Protein AF-A0A8S2G5B8-F1 (afdb_monomer)

pLDDT: mean 91.67, std 4.42, range [68.0, 95.88]

Secondary structure (DSSP, 8-state):
-HHHHHHHHHHHHHHHHHHHHHHHHHHHTT-S-----HHHHHHTHHHHHHHT-S----SSTT-

Solvent-accessible surface area (backbone atoms only — not comparable to full-atom values): 4034 Å² total; per-residue (Å²): 113,70,69,61,51,53,52,51,50,51,52,53,51,50,54,51,52,53,53,50,49,55,55,49,36,65,57,56,66,74,47,94,75,88,88,76,54,72,72,54,47,60,75,40,43,72,47,53,63,70,60,60,71,92,73,86,86,75,80,74,82,89,117

Organism: NCBI:txid1234261

Mean predicted aligned error: 4.76 Å

Structure (mmCIF, N/CA/C/O backbone):
data_AF-A0A8S2G5B8-F1
#
_entry.id   AF-A0A8S2G5B8-F1
#
loop_
_atom_site.group_PDB
_atom_site.id
_atom_site.type_symbol
_atom_site.label_atom_id
_atom_site.label_alt_id
_atom_site.label_comp_id
_atom_site.label_asym_id
_atom_site.label_entity_id
_atom_site.label_seq_id
_atom_site.pdbx_PDB_ins_code
_atom_site.Cartn_x
_atom_site.Cartn_y
_atom_site.Cartn_z
_atom_site.occupancy
_atom_site.B_iso_or_equiv
_atom_site.auth_seq_id
_atom_site.auth_comp_id
_atom_site.auth_asym_id
_atom_site.auth_atom_id
_atom_site.pdbx_PDB_model_num
ATOM 1 N N . GLN A 1 1 ? 22.246 -0.703 -27.825 1.00 75.88 1 GLN A N 1
ATOM 2 C CA . GLN A 1 1 ? 20.971 -1.406 -28.097 1.00 75.88 1 GLN A CA 1
ATOM 3 C C . GLN A 1 1 ? 20.405 -2.063 -26.833 1.00 75.88 1 GLN A C 1
ATOM 5 O O . GLN A 1 1 ? 19.331 -1.656 -26.420 1.00 75.88 1 GLN A O 1
ATOM 10 N N . TRP A 1 2 ? 21.121 -2.963 -26.145 1.00 86.44 2 TRP A N 1
ATOM 11 C CA . TRP A 1 2 ? 20.643 -3.600 -24.897 1.00 86.44 2 TRP A CA 1
ATOM 12 C C . TRP A 1 2 ? 20.341 -2.645 -23.735 1.00 86.44 2 TRP A C 1
ATOM 14 O O . TRP A 1 2 ? 19.299 -2.759 -23.099 1.00 86.44 2 TRP A O 1
ATOM 24 N N . LEU A 1 3 ? 21.220 -1.668 -23.490 1.00 91.12 3 LEU A N 1
ATOM 25 C CA . LEU A 1 3 ? 21.051 -0.712 -22.390 1.00 91.12 3 LEU A CA 1
ATOM 26 C C . LEU A 1 3 ? 19.773 0.132 -22.553 1.00 91.12 3 LEU A C 1
ATOM 28 O O . LEU A 1 3 ? 19.021 0.336 -21.608 1.00 91.12 3 LEU A O 1
ATOM 32 N N . THR A 1 4 ? 19.492 0.563 -23.786 1.00 94.69 4 THR A N 1
ATOM 33 C CA . THR A 1 4 ? 18.278 1.307 -24.144 1.00 94.69 4 THR A CA 1
ATOM 34 C C . THR A 1 4 ? 17.020 0.470 -23.914 1.00 94.69 4 THR A C 1
ATOM 36 O O . THR A 1 4 ? 16.048 0.977 -23.361 1.00 94.69 4 THR A O 1
ATOM 39 N N . LEU A 1 5 ? 17.055 -0.818 -24.277 1.00 95.12 5 LEU A N 1
ATOM 40 C CA . LEU A 1 5 ? 15.942 -1.741 -24.058 1.00 95.12 5 LEU A CA 1
ATOM 41 C C . LEU A 1 5 ? 15.669 -1.957 -22.563 1.00 95.12 5 LEU A C 1
ATOM 43 O O . LEU A 1 5 ? 14.516 -1.908 -22.148 1.00 95.12 5 LEU A O 1
ATOM 47 N N . MET A 1 6 ? 16.713 -2.134 -21.746 1.00 94.75 6 MET A N 1
ATOM 48 C CA . MET A 1 6 ? 16.564 -2.286 -20.293 1.00 94.75 6 MET A CA 1
ATOM 49 C C . MET A 1 6 ? 15.971 -1.039 -19.632 1.00 94.75 6 MET A C 1
ATOM 51 O O . MET A 1 6 ? 15.091 -1.157 -18.783 1.00 94.75 6 MET A O 1
ATOM 55 N N . ILE A 1 7 ? 16.402 0.154 -20.051 1.00 95.50 7 ILE A N 1
ATOM 56 C CA . ILE A 1 7 ? 15.835 1.418 -19.559 1.00 95.50 7 ILE A CA 1
ATOM 57 C C . ILE A 1 7 ? 14.353 1.521 -19.925 1.00 95.50 7 ILE A C 1
ATOM 59 O O . ILE A 1 7 ? 13.533 1.897 -19.089 1.00 95.50 7 ILE A O 1
ATOM 63 N N . GLN A 1 8 ? 13.997 1.190 -21.166 1.00 95.19 8 GLN A N 1
ATOM 64 C CA . GLN A 1 8 ? 12.610 1.254 -21.614 1.00 95.19 8 GLN A CA 1
ATOM 65 C C . GLN A 1 8 ? 11.734 0.236 -20.880 1.00 95.19 8 GLN A C 1
ATOM 67 O O . GLN A 1 8 ? 10.657 0.596 -20.416 1.00 95.19 8 GLN A O 1
ATOM 72 N N . TYR A 1 9 ? 12.233 -0.985 -20.686 1.00 95.38 9 TYR A N 1
ATOM 73 C CA . TYR A 1 9 ? 11.568 -2.008 -19.885 1.00 95.38 9 TYR A CA 1
ATOM 74 C C . TYR A 1 9 ? 11.339 -1.549 -18.438 1.00 95.38 9 TYR A C 1
ATOM 76 O O . TYR A 1 9 ? 10.224 -1.659 -17.933 1.00 95.38 9 TYR A O 1
ATOM 84 N N . GLY A 1 10 ? 12.355 -0.962 -17.796 1.00 95.75 10 GLY A N 1
ATOM 85 C CA . GLY A 1 10 ? 12.234 -0.412 -16.444 1.00 95.75 10 GLY A CA 1
ATOM 86 C C . GLY A 1 10 ? 11.159 0.672 -16.341 1.00 95.75 10 GLY A C 1
ATOM 87 O O . GLY A 1 10 ? 10.316 0.613 -15.452 1.00 95.75 10 GLY A O 1
ATOM 88 N N . LYS A 1 11 ? 11.119 1.604 -17.302 1.00 95.50 11 LYS A N 1
ATOM 89 C CA . LYS A 1 11 ? 10.074 2.640 -17.364 1.00 95.50 11 LYS A CA 1
A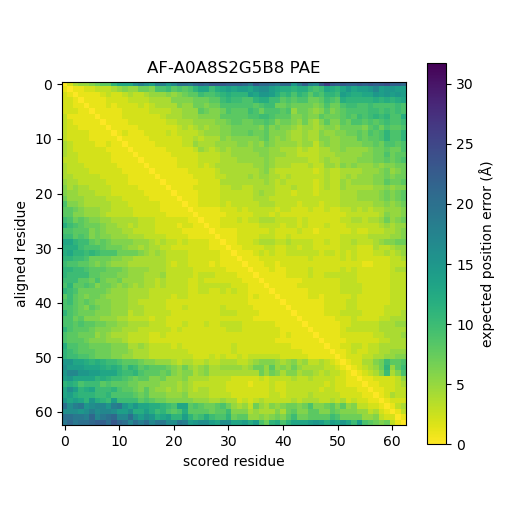TOM 90 C C . LYS A 1 11 ? 8.681 2.047 -17.551 1.00 95.50 11 LYS A C 1
ATOM 92 O O . LYS A 1 11 ? 7.737 2.487 -16.906 1.00 95.50 11 LYS A O 1
ATOM 97 N N . THR A 1 12 ? 8.534 1.056 -18.429 1.00 95.88 12 THR A N 1
ATOM 98 C CA . THR A 1 12 ? 7.242 0.389 -18.634 1.00 95.88 12 THR A CA 1
ATOM 99 C C . THR A 1 12 ? 6.782 -0.326 -17.366 1.00 95.88 12 THR A C 1
ATOM 101 O O . THR A 1 12 ? 5.607 -0.230 -17.020 1.00 95.88 12 THR A O 1
ATOM 104 N N . LEU A 1 13 ? 7.692 -0.983 -16.640 1.00 95.38 13 LEU A N 1
ATOM 105 C CA . LEU A 1 13 ? 7.375 -1.606 -15.354 1.00 95.38 13 LEU A CA 1
ATOM 106 C C . LEU A 1 13 ? 6.946 -0.587 -14.297 1.00 95.38 13 LEU A C 1
ATOM 108 O O . LEU A 1 13 ? 5.980 -0.843 -13.585 1.00 95.38 13 LEU A O 1
ATOM 112 N N . GLU A 1 14 ? 7.631 0.552 -14.205 1.00 93.19 14 GLU A N 1
ATOM 113 C CA . GLU A 1 14 ? 7.289 1.620 -13.259 1.00 93.19 14 GLU A CA 1
ATOM 114 C C . GLU A 1 14 ? 5.886 2.176 -13.536 1.00 93.19 14 GLU A C 1
ATOM 1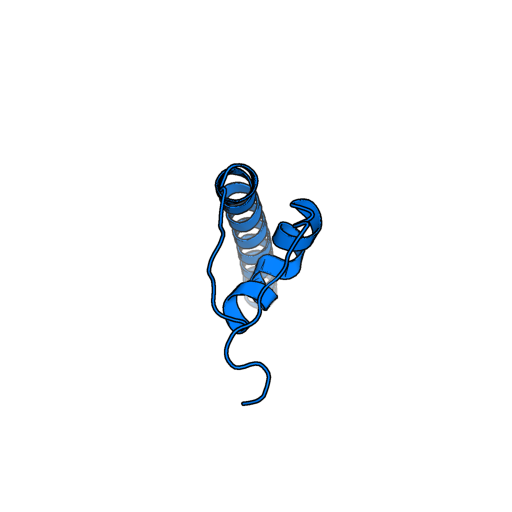16 O O . GLU A 1 14 ? 5.050 2.240 -12.636 1.00 93.19 14 GLU A O 1
ATOM 121 N N . VAL A 1 15 ? 5.579 2.459 -14.807 1.00 94.19 15 VAL A N 1
ATOM 122 C CA . VAL A 1 15 ? 4.239 2.900 -15.226 1.00 94.19 15 VAL A CA 1
ATOM 123 C C . VAL A 1 15 ? 3.183 1.843 -14.909 1.00 94.19 15 VAL A C 1
ATOM 125 O O . VAL A 1 15 ? 2.112 2.178 -14.408 1.00 94.19 15 VAL A O 1
ATOM 128 N N . MET A 1 16 ? 3.465 0.563 -15.174 1.00 94.75 16 MET A N 1
ATOM 129 C CA . MET A 1 16 ? 2.538 -0.509 -14.809 1.00 94.75 1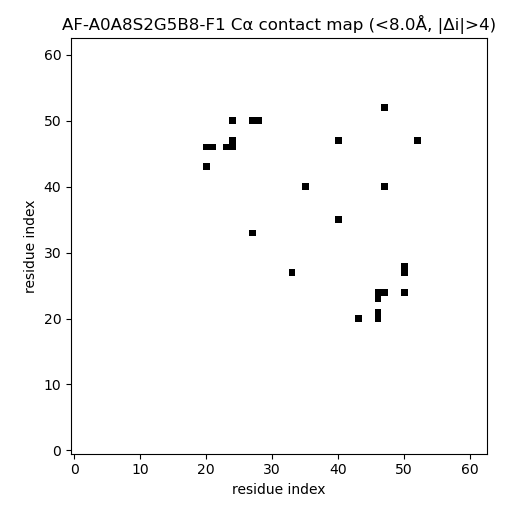6 MET A CA 1
ATOM 130 C C . MET A 1 16 ? 2.322 -0.549 -13.295 1.00 94.75 16 MET A C 1
ATOM 132 O O . MET A 1 16 ? 1.179 -0.590 -12.862 1.00 94.75 16 MET A O 1
ATOM 136 N N . GLN A 1 17 ? 3.372 -0.475 -12.478 1.00 91.06 17 GLN A N 1
ATOM 137 C CA . GLN A 1 17 ? 3.220 -0.464 -11.020 1.00 91.06 17 GLN A CA 1
ATOM 138 C C . GLN A 1 17 ? 2.358 0.702 -10.528 1.00 91.06 17 GLN A C 1
ATOM 140 O O . GLN A 1 17 ? 1.478 0.485 -9.693 1.00 91.06 17 GLN A O 1
ATOM 145 N N . ASP A 1 18 ? 2.550 1.903 -11.072 1.00 90.38 18 ASP A N 1
ATOM 146 C CA . ASP A 1 18 ? 1.736 3.067 -10.716 1.00 90.38 18 ASP A CA 1
ATOM 147 C C . ASP A 1 18 ? 0.259 2.882 -11.106 1.00 90.38 18 ASP A C 1
ATOM 149 O O . ASP A 1 18 ? -0.631 3.204 -10.315 1.00 90.38 18 ASP A O 1
ATOM 153 N N . LEU A 1 19 ? -0.028 2.307 -12.281 1.00 91.88 19 LEU A N 1
ATOM 154 C CA . LEU A 1 19 ? -1.403 2.005 -12.704 1.00 91.88 19 LEU A CA 1
ATOM 155 C C . LEU A 1 19 ? -2.086 0.992 -11.777 1.00 91.88 19 LEU A C 1
ATOM 157 O O . LEU A 1 19 ? -3.263 1.148 -11.446 1.00 91.88 19 LEU A O 1
ATOM 161 N N . TRP A 1 20 ? -1.355 -0.031 -11.334 1.00 92.12 20 TRP A N 1
ATOM 162 C CA . TRP A 1 20 ? -1.885 -1.028 -10.402 1.00 92.12 20 TRP A CA 1
ATOM 163 C C . TRP A 1 20 ? -2.188 -0.395 -9.042 1.00 92.12 20 TRP A C 1
ATOM 165 O O . TRP A 1 20 ? -3.296 -0.552 -8.536 1.00 92.12 20 TRP A O 1
ATOM 175 N N . LEU A 1 21 ? -1.269 0.421 -8.510 1.00 91.69 21 LEU A N 1
ATOM 176 C CA . LEU A 1 21 ? -1.491 1.172 -7.269 1.00 91.69 21 LEU A CA 1
ATOM 177 C C . LEU A 1 21 ? -2.726 2.084 -7.350 1.00 91.69 21 LEU A C 1
ATOM 179 O O . LEU A 1 21 ? -3.480 2.185 -6.381 1.00 91.69 21 LEU A O 1
ATOM 183 N N . GLN A 1 22 ? -2.963 2.735 -8.494 1.00 89.50 22 GLN A N 1
ATOM 184 C CA . GLN A 1 22 ? -4.168 3.548 -8.703 1.00 89.50 22 GLN A CA 1
ATOM 185 C C . GLN A 1 22 ? -5.452 2.713 -8.739 1.00 89.50 22 GLN A C 1
ATOM 187 O O . GLN A 1 22 ? -6.480 3.148 -8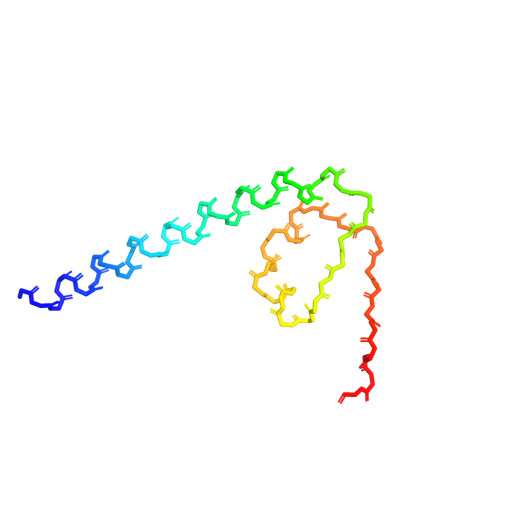.211 1.00 89.50 22 GLN A O 1
ATOM 192 N N . SER A 1 23 ? -5.409 1.519 -9.332 1.00 90.69 23 SER A N 1
ATOM 193 C CA . SER A 1 23 ? -6.542 0.594 -9.287 1.00 90.69 23 SER A CA 1
ATOM 194 C C . SER A 1 23 ? -6.834 0.158 -7.851 1.00 90.69 23 SER A C 1
ATOM 196 O O . SER A 1 23 ? -7.985 0.201 -7.417 1.00 90.69 23 SER A O 1
ATOM 198 N N . ASP A 1 24 ? -5.800 -0.206 -7.095 1.00 92.19 24 ASP A N 1
ATOM 199 C CA . ASP A 1 24 ? -5.924 -0.649 -5.704 1.00 92.19 24 ASP A CA 1
ATOM 200 C C . ASP A 1 24 ? -6.463 0.460 -4.794 1.00 92.19 24 ASP A C 1
ATOM 202 O O . ASP A 1 24 ? -7.322 0.201 -3.949 1.00 92.19 24 ASP A O 1
ATOM 206 N N . TYR A 1 25 ? -6.060 1.715 -5.026 1.00 93.88 25 TYR A N 1
ATOM 207 C CA . TYR A 1 25 ? -6.643 2.878 -4.353 1.00 93.88 25 TYR A CA 1
ATOM 208 C C . TYR A 1 25 ? -8.172 2.919 -4.488 1.00 93.88 25 TYR A C 1
ATOM 210 O O . TYR A 1 25 ? -8.867 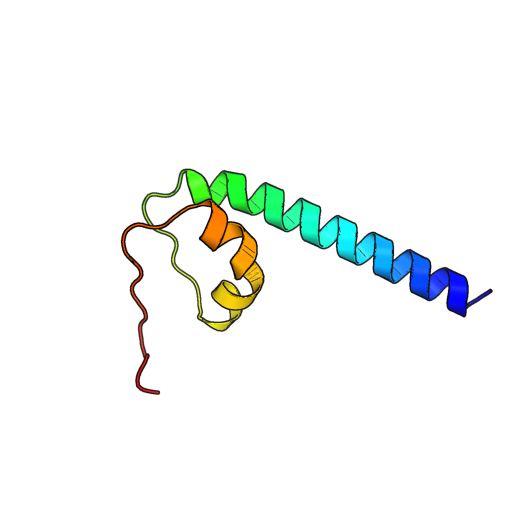3.191 -3.508 1.00 93.88 25 TYR A O 1
ATOM 218 N N . HIS A 1 26 ? -8.720 2.622 -5.672 1.00 91.00 26 HIS A N 1
ATOM 219 C CA . HIS A 1 26 ? -10.167 2.664 -5.888 1.00 91.00 26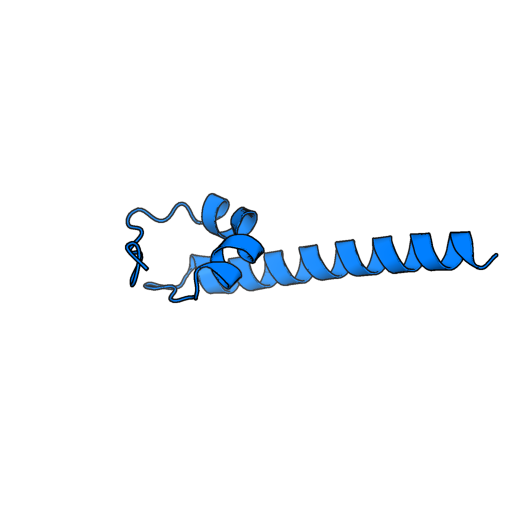 HIS A CA 1
ATOM 220 C C . HIS A 1 26 ? -10.924 1.621 -5.0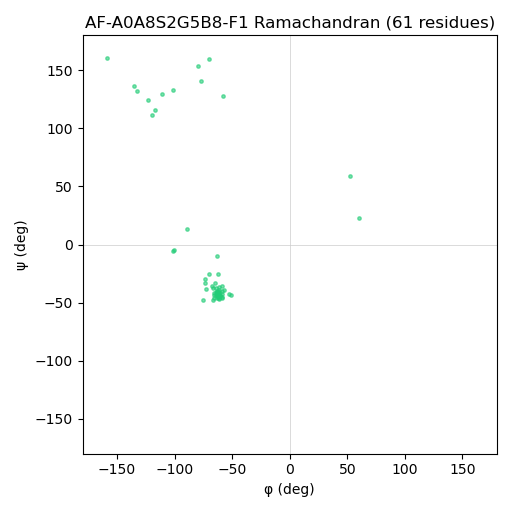55 1.00 91.00 26 HIS A C 1
ATOM 222 O O . HIS A 1 26 ? -12.044 1.888 -4.613 1.00 91.00 26 HIS A O 1
ATOM 228 N N . TYR A 1 27 ? -10.316 0.460 -4.814 1.00 90.25 27 TYR A N 1
ATOM 229 C CA . TYR A 1 27 ? -10.886 -0.559 -3.937 1.00 90.25 27 TYR A CA 1
ATOM 230 C C . TYR A 1 27 ? -10.728 -0.173 -2.465 1.00 90.25 27 TYR A C 1
ATOM 232 O O . TYR A 1 27 ? -11.698 -0.200 -1.707 1.00 90.25 27 TYR A O 1
ATOM 240 N N . MET A 1 28 ? -9.526 0.248 -2.065 1.00 93.38 28 MET A N 1
ATOM 241 C CA . MET A 1 28 ? -9.206 0.544 -0.668 1.00 93.38 28 MET A CA 1
ATOM 242 C C . MET A 1 28 ? -9.945 1.776 -0.132 1.00 93.38 28 MET A C 1
ATOM 244 O O . MET A 1 28 ? -10.361 1.765 1.023 1.00 93.38 28 MET A O 1
ATOM 248 N N . LYS A 1 29 ? -10.173 2.818 -0.947 1.00 93.00 29 LYS A N 1
ATOM 249 C CA . LYS A 1 29 ? -10.853 4.050 -0.495 1.00 93.00 29 LYS A CA 1
ATOM 250 C C . LYS A 1 29 ? -12.294 3.824 -0.016 1.00 93.00 29 LYS A C 1
ATOM 252 O O . LYS A 1 29 ? -12.818 4.637 0.734 1.00 93.00 29 LYS A O 1
ATOM 257 N N . ASN A 1 30 ? -12.943 2.766 -0.504 1.00 90.75 30 ASN A N 1
ATOM 258 C CA . ASN A 1 30 ? -14.334 2.437 -0.188 1.00 90.75 30 ASN A CA 1
ATOM 259 C C . ASN A 1 30 ? -14.441 1.332 0.876 1.00 90.75 30 ASN A C 1
ATOM 261 O O . ASN A 1 30 ? -15.546 0.972 1.281 1.00 90.75 30 ASN A O 1
ATOM 265 N N . ALA A 1 31 ? -13.313 0.759 1.301 1.00 92.62 31 ALA A N 1
ATOM 266 C CA . ALA A 1 31 ? -13.293 -0.282 2.313 1.00 92.62 31 ALA A CA 1
ATOM 267 C C . ALA A 1 31 ? -13.488 0.328 3.708 1.00 92.62 31 ALA A C 1
ATOM 269 O O . ALA A 1 31 ? -12.926 1.374 4.024 1.00 92.62 31 ALA A O 1
ATOM 270 N N . PHE A 1 32 ? -14.255 -0.352 4.565 1.00 92.38 32 PHE A N 1
ATOM 271 C CA . PHE A 1 32 ? -14.390 0.047 5.970 1.00 92.38 32 PHE A CA 1
ATOM 272 C C . PHE A 1 32 ? -13.112 -0.255 6.771 1.00 92.38 32 PHE A C 1
ATOM 274 O O . PHE A 1 32 ? -12.706 0.532 7.619 1.00 92.38 32 PHE A O 1
ATOM 281 N N . ILE A 1 33 ? -12.464 -1.388 6.478 1.00 93.38 33 ILE A N 1
ATOM 282 C CA . ILE A 1 33 ? -11.204 -1.830 7.088 1.00 93.38 33 ILE A CA 1
ATOM 283 C C . ILE A 1 33 ? -10.284 -2.327 5.974 1.00 93.38 33 ILE A C 1
ATOM 285 O O . ILE A 1 33 ? -10.713 -3.082 5.101 1.00 93.38 33 ILE A O 1
ATOM 289 N N . VAL A 1 34 ? -9.010 -1.937 6.036 1.00 93.62 34 VAL A N 1
ATOM 290 C CA . VAL A 1 34 ? -7.942 -2.479 5.191 1.00 93.62 34 VAL A CA 1
ATOM 291 C C . VAL A 1 34 ? -6.898 -3.109 6.106 1.00 93.62 34 VAL A C 1
ATOM 293 O O . VAL A 1 34 ? -6.209 -2.403 6.836 1.00 93.62 34 VAL A O 1
ATOM 296 N N . ALA A 1 35 ? -6.789 -4.436 6.067 1.00 94.38 35 ALA A N 1
ATOM 297 C CA . ALA A 1 35 ? -5.778 -5.186 6.806 1.00 94.38 35 ALA A CA 1
ATOM 298 C C . ALA A 1 35 ? -4.636 -5.589 5.865 1.00 94.38 35 ALA A C 1
ATOM 300 O O . ALA A 1 35 ? -4.879 -6.081 4.761 1.00 94.38 35 ALA A O 1
ATOM 301 N N . MET A 1 36 ? -3.392 -5.370 6.288 1.00 94.88 36 MET A N 1
ATOM 302 C CA . MET A 1 36 ? -2.203 -5.761 5.531 1.00 94.88 36 MET A CA 1
ATOM 303 C C . MET A 1 36 ? -0.978 -5.873 6.442 1.00 94.88 36 MET A C 1
ATOM 305 O O . MET A 1 36 ? -0.946 -5.280 7.515 1.00 94.88 36 MET A O 1
ATOM 309 N N . THR A 1 37 ? 0.051 -6.593 5.993 1.00 95.88 37 THR A N 1
ATOM 310 C CA . THR A 1 37 ? 1.344 -6.648 6.692 1.00 95.88 37 THR A CA 1
ATOM 311 C C . THR A 1 37 ? 2.097 -5.319 6.580 1.00 95.88 37 THR A C 1
ATOM 313 O O . THR A 1 37 ? 1.877 -4.543 5.645 1.00 95.88 37 THR A O 1
ATOM 316 N N . THR A 1 38 ? 3.049 -5.070 7.481 1.00 93.81 38 THR A N 1
ATOM 317 C CA . THR A 1 38 ? 3.882 -3.850 7.480 1.00 93.81 38 THR A CA 1
ATOM 318 C C . THR A 1 38 ? 4.672 -3.676 6.178 1.00 93.81 38 THR A C 1
ATOM 320 O O . THR A 1 38 ? 4.720 -2.580 5.617 1.00 93.81 38 THR A O 1
ATOM 323 N N . HIS A 1 39 ? 5.213 -4.766 5.624 1.00 94.44 39 HIS A N 1
ATOM 324 C CA . HIS A 1 39 ? 5.885 -4.758 4.320 1.00 94.44 39 HIS A CA 1
ATOM 325 C C . HIS A 1 39 ? 4.934 -4.353 3.180 1.00 94.44 39 HIS A C 1
ATOM 327 O O . HIS A 1 39 ? 5.299 -3.581 2.290 1.00 94.44 39 HIS A O 1
ATOM 333 N N . CYS A 1 40 ? 3.689 -4.836 3.210 1.00 93.38 40 CYS A N 1
ATOM 334 C CA . CYS A 1 40 ? 2.670 -4.429 2.247 1.00 93.38 40 CYS A CA 1
ATOM 335 C C . CYS A 1 40 ? 2.321 -2.939 2.411 1.00 93.38 40 CYS A C 1
ATOM 337 O O . CYS A 1 40 ? 2.308 -2.201 1.426 1.00 93.38 40 CYS A O 1
ATOM 339 N N . ALA A 1 41 ? 2.157 -2.460 3.648 1.00 93.19 41 ALA A N 1
ATOM 340 C CA . ALA A 1 41 ? 1.892 -1.049 3.933 1.00 93.19 41 ALA A CA 1
ATOM 341 C C . ALA A 1 41 ? 2.994 -0.117 3.406 1.00 93.19 41 ALA A C 1
ATOM 343 O O . ALA A 1 41 ? 2.691 0.956 2.881 1.00 93.19 41 ALA A O 1
ATOM 344 N N . ALA A 1 42 ? 4.261 -0.544 3.454 1.00 93.00 42 ALA A N 1
ATOM 345 C CA . ALA A 1 42 ? 5.369 0.198 2.854 1.00 93.00 42 ALA A CA 1
ATOM 346 C C . ALA A 1 42 ? 5.223 0.325 1.326 1.00 93.00 42 ALA A C 1
ATOM 348 O O . ALA A 1 42 ? 5.398 1.415 0.778 1.00 93.00 42 ALA A O 1
ATOM 349 N N . ARG A 1 43 ? 4.826 -0.752 0.634 1.00 91.69 43 ARG A N 1
ATOM 350 C CA . ARG A 1 43 ? 4.552 -0.720 -0.814 1.00 91.69 43 ARG A CA 1
ATOM 351 C C . ARG A 1 43 ? 3.391 0.219 -1.159 1.00 91.69 43 ARG A C 1
ATOM 353 O O . ARG A 1 43 ? 3.476 0.959 -2.136 1.00 91.69 43 ARG A O 1
ATOM 360 N N . TYR A 1 44 ? 2.328 0.221 -0.356 1.00 93.06 44 TYR A N 1
ATOM 361 C CA . TYR A 1 44 ? 1.141 1.057 -0.573 1.00 93.06 44 TYR A CA 1
ATOM 362 C C . TYR A 1 44 ? 1.224 2.436 0.090 1.00 93.06 44 TYR A C 1
ATOM 364 O O . TYR A 1 44 ? 0.222 3.146 0.139 1.00 93.06 44 TYR A O 1
ATOM 372 N N . GLN A 1 45 ? 2.399 2.872 0.556 1.00 91.19 45 GLN A N 1
ATOM 373 C CA . GLN A 1 45 ? 2.547 4.116 1.318 1.00 91.19 45 GLN A CA 1
ATOM 374 C C . GLN A 1 45 ? 1.898 5.329 0.626 1.00 91.19 45 GLN A C 1
ATOM 376 O O . GLN A 1 45 ? 1.225 6.125 1.282 1.00 91.19 45 GLN A O 1
ATOM 381 N N . LYS A 1 46 ? 2.073 5.477 -0.698 1.00 90.56 46 LYS A N 1
ATOM 382 C CA . LYS A 1 46 ? 1.457 6.569 -1.478 1.00 90.56 46 LYS A CA 1
ATOM 383 C C . LYS A 1 46 ? -0.077 6.502 -1.443 1.00 90.56 46 LYS A C 1
ATOM 385 O O . LYS A 1 46 ? -0.722 7.520 -1.219 1.00 90.56 46 LYS A O 1
ATOM 390 N N . VAL A 1 47 ? -0.638 5.307 -1.622 1.00 92.38 47 VAL A N 1
ATOM 391 C CA . VAL A 1 47 ? -2.086 5.043 -1.628 1.00 92.38 47 VAL A CA 1
ATOM 392 C C . VAL A 1 47 ? -2.687 5.278 -0.242 1.00 92.38 47 VAL A C 1
ATOM 394 O O . VAL A 1 47 ? -3.659 6.017 -0.109 1.00 92.38 47 VAL A O 1
ATOM 397 N N . LEU A 1 48 ? -2.070 4.733 0.809 1.00 91.94 48 LEU A N 1
ATOM 398 C CA . LEU A 1 48 ? -2.533 4.896 2.191 1.00 91.94 48 LEU A CA 1
ATOM 399 C C . LEU A 1 48 ? -2.523 6.367 2.631 1.00 91.94 48 LEU A C 1
ATOM 401 O O . LEU A 1 48 ? -3.469 6.827 3.271 1.00 91.94 48 LEU A O 1
ATOM 405 N N . LYS A 1 49 ? -1.504 7.139 2.221 1.00 90.38 49 LYS A N 1
ATOM 406 C CA . LYS A 1 49 ? -1.464 8.595 2.447 1.00 90.38 49 LYS A CA 1
ATOM 407 C C . LYS A 1 49 ? -2.624 9.330 1.772 1.00 90.38 49 LYS A C 1
ATOM 409 O O . LYS A 1 49 ? -3.126 10.291 2.345 1.00 90.38 49 LYS A O 1
ATOM 414 N N . GLN A 1 50 ? -3.050 8.896 0.585 1.00 92.56 50 GLN A N 1
ATOM 415 C CA . GLN A 1 50 ? -4.188 9.492 -0.126 1.00 92.56 50 GLN A CA 1
ATOM 416 C C . GLN A 1 50 ? -5.539 9.134 0.501 1.00 92.56 50 GLN A C 1
ATOM 418 O O . GLN A 1 50 ? -6.454 9.948 0.453 1.00 92.56 50 GLN A O 1
ATOM 423 N N . ILE A 1 51 ? -5.678 7.936 1.074 1.0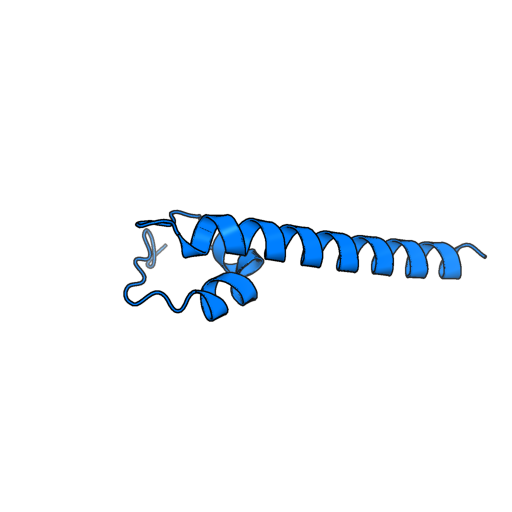0 91.31 51 ILE A N 1
ATOM 424 C CA . ILE A 1 51 ? -6.922 7.492 1.727 1.00 91.31 51 ILE A CA 1
ATOM 425 C C . ILE A 1 51 ? -7.185 8.258 3.032 1.00 91.31 51 ILE A C 1
ATOM 427 O O . ILE A 1 51 ? -8.338 8.392 3.425 1.00 91.31 51 ILE A O 1
ATOM 431 N N . GLN A 1 52 ? -6.141 8.791 3.679 1.00 87.38 52 GLN A N 1
ATOM 432 C CA . GLN A 1 52 ? -6.242 9.530 4.945 1.00 87.38 52 GLN A CA 1
ATOM 433 C C . GLN A 1 52 ? -7.015 8.748 6.022 1.00 87.38 52 GLN A C 1
ATOM 435 O O . GLN A 1 52 ? -8.037 9.190 6.548 1.00 87.38 52 GLN A O 1
ATOM 440 N N . SER A 1 53 ? -6.519 7.558 6.362 1.00 85.38 53 SER A N 1
ATOM 441 C CA . SER A 1 53 ? -7.081 6.747 7.445 1.00 85.38 53 SER A CA 1
ATOM 442 C C . SER A 1 53 ? -7.063 7.506 8.777 1.00 85.38 53 SER A C 1
ATOM 444 O O . SER A 1 53 ? -6.012 7.977 9.210 1.00 85.38 53 SER A O 1
ATOM 446 N N . HIS A 1 54 ? -8.214 7.571 9.449 1.00 86.25 54 HIS A N 1
ATOM 447 C CA . HIS A 1 54 ? -8.364 8.255 10.739 1.00 86.25 54 HIS A CA 1
ATOM 448 C C . HIS A 1 54 ? -7.727 7.477 11.897 1.00 86.25 54 HIS A C 1
ATOM 450 O O . HIS A 1 54 ? -7.292 8.069 12.880 1.00 86.25 54 HIS A O 1
ATOM 456 N N . ILE A 1 55 ? -7.691 6.148 11.785 1.00 91.94 55 ILE A N 1
ATOM 457 C CA . ILE A 1 55 ? -7.145 5.237 12.789 1.00 91.94 55 ILE A CA 1
ATOM 458 C C . ILE A 1 55 ? -6.230 4.254 12.067 1.00 91.94 55 ILE A C 1
ATOM 460 O O . ILE A 1 55 ? -6.607 3.690 11.040 1.00 91.94 55 ILE A O 1
ATOM 464 N N . ILE A 1 56 ? -5.032 4.059 12.614 1.00 92.06 56 ILE A N 1
ATOM 465 C CA . ILE A 1 56 ? -4.066 3.062 12.157 1.00 92.06 56 ILE A CA 1
ATOM 466 C C . ILE A 1 56 ? -3.757 2.170 13.354 1.00 92.06 56 ILE A C 1
ATOM 468 O O . ILE A 1 56 ? -3.356 2.665 14.406 1.00 92.06 56 ILE A O 1
ATOM 472 N N . MET A 1 57 ? -3.955 0.866 13.185 1.00 93.50 57 MET A N 1
ATOM 473 C CA . MET A 1 57 ? -3.610 -0.149 14.173 1.00 93.50 57 MET A CA 1
ATOM 474 C C . MET A 1 57 ? -2.448 -0.970 13.625 1.00 93.50 57 MET A C 1
ATOM 476 O O . MET A 1 57 ? -2.497 -1.415 12.479 1.00 93.50 57 MET A O 1
ATOM 480 N N . VAL A 1 58 ? -1.399 -1.133 14.428 1.00 93.38 58 VAL A N 1
ATOM 481 C CA . VAL A 1 58 ? -0.237 -1.957 14.089 1.00 93.38 58 VAL A CA 1
ATOM 482 C C . VAL A 1 58 ? -0.177 -3.092 15.096 1.00 93.38 58 VAL A C 1
ATOM 484 O O . VAL A 1 58 ? -0.023 -2.853 16.293 1.00 93.38 58 VAL A O 1
ATOM 487 N N . GLU A 1 59 ? -0.339 -4.312 14.602 1.00 92.38 5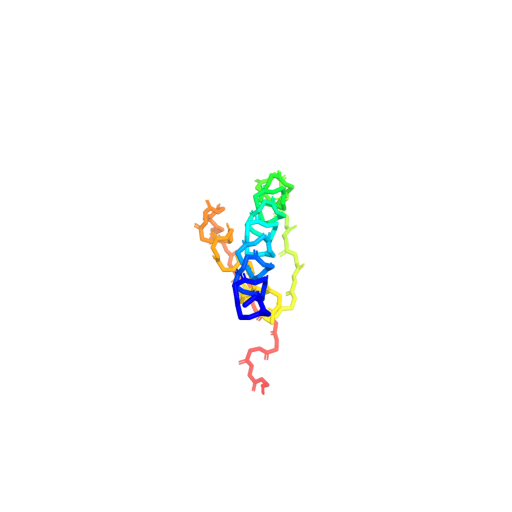9 GLU A N 1
ATOM 488 C CA . GLU A 1 59 ? -0.099 -5.528 15.375 1.00 92.38 59 GLU A CA 1
ATOM 489 C C . GLU A 1 59 ? 1.411 -5.810 15.411 1.00 92.38 59 GLU A C 1
ATOM 491 O O . GLU A 1 59 ? 2.144 -5.354 14.535 1.00 92.38 59 GLU A O 1
ATOM 496 N N . GLU A 1 60 ? 1.879 -6.503 16.454 1.00 91.56 60 GLU A N 1
ATOM 497 C CA . GLU A 1 60 ? 3.284 -6.942 16.591 1.00 91.56 60 GLU A CA 1
ATOM 498 C C . GLU A 1 60 ? 4.328 -5.803 16.603 1.00 91.56 60 GLU A C 1
ATOM 500 O O . GLU A 1 60 ? 5.504 -6.019 16.356 1.00 91.56 60 GLU A O 1
ATOM 505 N N . ALA A 1 61 ? 3.948 -4.569 16.961 1.00 86.25 61 ALA A N 1
ATOM 506 C CA . ALA A 1 61 ? 4.844 -3.402 16.889 1.00 86.25 61 ALA A CA 1
ATOM 507 C C . ALA A 1 61 ? 6.096 -3.451 17.801 1.00 86.25 61 ALA A C 1
ATOM 509 O O . ALA A 1 61 ? 6.944 -2.563 17.718 1.00 86.25 61 ALA A O 1
ATOM 510 N N . ALA A 1 62 ? 6.171 -4.422 18.714 1.00 86.50 62 ALA A N 1
ATOM 511 C CA . ALA A 1 62 ? 7.289 -4.620 19.636 1.00 86.50 62 ALA A CA 1
ATOM 512 C C . ALA A 1 62 ? 8.248 -5.746 19.204 1.00 86.50 62 ALA A C 1
ATOM 514 O O . ALA A 1 62 ? 9.262 -5.944 19.876 1.00 86.50 62 ALA A O 1
ATOM 515 N N . GLU A 1 63 ? 7.911 -6.479 18.141 1.00 68.00 63 GLU A N 1
ATOM 516 C CA . GLU A 1 63 ? 8.739 -7.526 17.530 1.00 68.00 63 GLU A CA 1
ATOM 517 C C . GLU A 1 63 ? 9.659 -6.931 16.450 1.00 68.00 63 GLU A C 1
ATOM 519 O O . GLU A 1 63 ? 10.841 -7.345 16.399 1.00 68.00 63 GLU A O 1
#

Sequence (63 aa):
QWLTLMIQYGKTLEVMQDLWLQSDYHYMKNAFIVAMTTHCAARYQKVLKQIQSHIIMVEEAAE

Radius of gyration: 15.77 Å; Cα contacts (8 Å, |Δi|>4): 13; chains: 1; bounding box: 35×17×48 Å

Foldseek 3Di:
DVVVVVVVVVVVVVVVLVVVLVVVLVVVLPDPDDDDAPVVCVSNVVSCVVSPDPDDDDPPPVD